Protein AF-A0A660CFL3-F1 (afdb_monomer)

Radius of gyration: 21.57 Å; Cα contacts (8 Å, |Δi|>4): 112; chains: 1; bounding box: 45×39×60 Å

Secondary structure (DSSP, 8-state):
-THHHHHHHHHTT-PPPPPHHHHHHHHHHHHHHHHHHHHHHHHHHHHHHHHHHHHHHTTPPTTSHHHHHHHHHHHHHHHHHHHHHHHHHHHHHTT-PPPHHHHHHHHHHHHHHHHHHHHHHHHTT-HHHHHHHHHHHHHHHHHHHHHHHHHHHHHHHHHHHTTPPP----

Mean predicted aligned error: 10.21 Å

Nearest PDB structures (foldseek):
  6ixf-assembly1_A  TM=2.853E-01  e=7.700E+00  Homo sapiens

pLDDT: mean 78.5, std 13.36, range [34.25, 91.19]

Sequence (170 aa):
MIRRQDGDRAAASGRPPATPTEVARIERVRVQVDRLCWAGITLGLAFTMTNVQHFAAAGSSTWSLPWLAAWLLDPTVSLVLIAILRAEQVTARYGVPMGPWVRRAKWFTLGATYVMNTWSSFAAGSWSGIVLHSVPPLLVFMAAEAVTDLRDRLTVVASIARGGPHGRYR

Structure (mmCIF, N/CA/C/O backbone):
data_AF-A0A660CFL3-F1
#
_entry.id   AF-A0A660CFL3-F1
#
loop_
_atom_site.group_PDB
_atom_site.id
_atom_site.type_symbol
_atom_site.label_atom_id
_atom_site.label_alt_id
_atom_site.label_comp_id
_atom_site.label_asym_id
_atom_site.label_entity_id
_atom_site.label_seq_id
_atom_site.pdbx_PDB_ins_code
_atom_site.Cartn_x
_atom_site.Cartn_y
_atom_site.Cartn_z
_atom_site.occupancy
_atom_site.B_iso_or_equiv
_atom_site.auth_seq_id
_atom_site.auth_comp_id
_atom_site.auth_asym_id
_atom_site.auth_atom_id
_atom_site.pdbx_PDB_model_num
ATOM 1 N N . MET A 1 1 ? -3.380 19.600 32.188 1.00 44.75 1 MET A N 1
ATOM 2 C CA . MET A 1 1 ? -4.665 20.256 32.535 1.00 44.75 1 MET A CA 1
ATOM 3 C C . MET A 1 1 ? -5.769 20.051 31.485 1.00 44.75 1 MET A C 1
ATOM 5 O O . MET A 1 1 ? -6.930 20.089 31.852 1.00 44.75 1 MET A O 1
ATOM 9 N N . ILE A 1 2 ? -5.434 19.731 30.226 1.00 44.34 2 ILE A N 1
ATOM 10 C CA . ILE A 1 2 ? -6.383 19.496 29.114 1.00 44.34 2 ILE A CA 1
ATOM 11 C C . ILE A 1 2 ? -7.200 18.183 29.262 1.00 44.34 2 ILE A C 1
ATOM 13 O O . ILE A 1 2 ? -8.352 18.113 28.863 1.00 44.34 2 ILE A O 1
ATOM 17 N N . ARG A 1 3 ? -6.660 17.165 29.952 1.00 46.00 3 ARG A N 1
ATOM 18 C CA . ARG A 1 3 ? -7.247 15.809 30.078 1.00 46.00 3 ARG A CA 1
ATOM 19 C C . ARG A 1 3 ? -8.505 15.694 30.958 1.00 46.00 3 ARG A C 1
ATOM 21 O O . ARG A 1 3 ? -9.207 14.695 30.867 1.00 46.00 3 ARG A O 1
ATOM 28 N N . ARG A 1 4 ? -8.785 16.677 31.825 1.00 43.31 4 ARG A N 1
ATOM 29 C CA . ARG A 1 4 ? -10.023 16.694 32.635 1.00 43.31 4 ARG A CA 1
ATOM 30 C C . ARG A 1 4 ? -11.233 17.190 31.834 1.00 43.31 4 ARG A C 1
ATOM 32 O O . ARG A 1 4 ? -12.338 16.744 32.096 1.00 43.31 4 ARG A O 1
ATOM 39 N N . GLN A 1 5 ? -11.024 18.036 30.821 1.00 47.44 5 GLN A N 1
ATOM 40 C CA . GLN A 1 5 ? -12.128 18.630 30.059 1.00 47.44 5 GLN A CA 1
ATOM 41 C C . GLN A 1 5 ? -12.835 17.638 29.126 1.00 47.44 5 GLN A C 1
ATOM 43 O O . GLN A 1 5 ? -14.040 17.763 28.929 1.00 47.44 5 GLN A O 1
ATOM 48 N N . ASP A 1 6 ? -12.138 16.639 28.582 1.00 46.00 6 ASP A N 1
ATOM 49 C CA . ASP A 1 6 ? -12.761 15.688 27.648 1.00 46.00 6 ASP A CA 1
ATOM 50 C C . ASP A 1 6 ? -13.631 14.637 28.359 1.00 46.00 6 ASP A C 1
ATOM 52 O O . ASP A 1 6 ? -14.671 14.238 27.835 1.00 46.00 6 ASP A O 1
ATOM 56 N N . GLY A 1 7 ? -13.253 14.241 29.582 1.00 45.97 7 GLY A N 1
ATOM 57 C CA . GLY A 1 7 ? -14.055 13.342 30.424 1.00 45.97 7 GLY A CA 1
ATOM 58 C C . GLY A 1 7 ? -15.351 13.994 30.910 1.00 45.97 7 GLY A C 1
ATOM 59 O O . GLY A 1 7 ? -16.414 13.377 30.851 1.00 45.97 7 GLY A O 1
ATOM 60 N N . ASP A 1 8 ? -15.277 15.272 31.287 1.00 43.47 8 ASP A N 1
ATOM 61 C CA . ASP A 1 8 ? -16.447 16.041 31.717 1.00 43.47 8 ASP A CA 1
ATOM 62 C C . ASP A 1 8 ? -17.375 16.391 30.536 1.00 43.47 8 ASP A C 1
ATOM 64 O O . ASP A 1 8 ? -18.591 16.432 30.700 1.00 43.47 8 ASP A O 1
ATOM 68 N N . ARG A 1 9 ? -16.848 16.553 29.311 1.00 48.97 9 ARG A N 1
ATOM 69 C CA . ARG A 1 9 ? -17.657 16.793 28.096 1.00 48.97 9 ARG A CA 1
ATOM 70 C C . ARG A 1 9 ? -18.465 15.578 27.640 1.00 48.97 9 ARG A C 1
ATOM 72 O O . ARG A 1 9 ? -19.578 15.748 27.148 1.00 48.97 9 ARG A O 1
ATOM 79 N N . ALA A 1 10 ? -17.938 14.365 27.806 1.00 48.56 10 ALA A N 1
ATOM 80 C CA . ALA A 1 10 ? -18.681 13.144 27.497 1.00 48.56 10 ALA A CA 1
ATOM 81 C C . ALA A 1 10 ? -19.840 12.932 28.487 1.00 48.56 10 ALA A C 1
ATOM 83 O O . ALA A 1 10 ? -20.964 12.654 28.064 1.00 48.56 10 ALA A O 1
ATOM 84 N N . ALA A 1 11 ? -19.590 13.157 29.783 1.00 48.22 11 ALA A N 1
ATOM 85 C CA . ALA A 1 11 ? -20.607 13.102 30.834 1.00 48.22 11 ALA A CA 1
ATOM 86 C C . ALA A 1 11 ? -21.661 14.224 30.712 1.00 48.22 11 ALA A C 1
ATOM 88 O O . ALA A 1 11 ? -22.834 13.994 30.995 1.00 48.22 11 ALA A O 1
ATOM 89 N N . ALA A 1 12 ? -21.279 15.409 30.223 1.00 48.19 12 ALA A N 1
ATOM 90 C CA . ALA A 1 12 ? -22.184 16.543 30.008 1.00 48.19 12 ALA A CA 1
ATOM 91 C C . ALA A 1 12 ? -23.103 16.410 28.775 1.00 48.19 12 ALA A C 1
ATOM 93 O O . ALA A 1 12 ? -23.986 17.242 28.582 1.00 48.19 12 ALA A O 1
ATOM 94 N N . SER A 1 13 ? -22.920 15.393 27.925 1.00 55.09 13 SER A N 1
ATOM 95 C CA . SER A 1 13 ? -23.630 15.303 26.638 1.00 55.09 13 SER A CA 1
ATOM 96 C C . SER A 1 13 ? -25.067 14.768 26.716 1.00 55.09 13 SER A C 1
ATOM 98 O O . SER A 1 13 ? -25.773 14.819 25.711 1.00 55.09 13 SER A O 1
ATOM 100 N N . GLY A 1 14 ? -25.518 14.251 27.869 1.00 56.28 14 GLY A N 1
ATOM 101 C CA . GLY A 1 14 ? -26.899 13.778 28.070 1.00 56.28 14 GLY A CA 1
ATOM 102 C C . GLY A 1 14 ? -27.364 12.687 27.093 1.00 56.28 14 GLY A C 1
ATOM 103 O O . GLY A 1 14 ? -28.558 12.398 27.016 1.00 56.28 14 GLY A O 1
ATOM 104 N N . ARG A 1 15 ? -26.451 12.094 26.311 1.00 61.84 15 ARG A N 1
ATOM 105 C CA . ARG A 1 15 ? -26.804 11.156 25.249 1.00 61.84 15 ARG A CA 1
ATOM 106 C C . ARG A 1 15 ? -27.061 9.777 25.862 1.00 61.84 15 ARG A C 1
ATOM 108 O O . ARG A 1 15 ? -26.153 9.234 26.494 1.00 61.84 15 ARG A O 1
ATOM 115 N N . PRO A 1 16 ? -28.261 9.197 25.684 1.00 64.38 16 PRO A N 1
ATOM 116 C CA . PRO A 1 16 ? -28.534 7.848 26.156 1.00 64.38 16 PRO A CA 1
ATOM 117 C C . PRO A 1 16 ? -27.576 6.838 25.499 1.00 64.38 16 PRO A C 1
ATOM 119 O O . PRO A 1 16 ? -27.113 7.074 24.376 1.00 64.38 16 PRO A O 1
ATOM 122 N N . PRO A 1 17 ? -27.256 5.724 26.186 1.00 69.19 17 PRO A N 1
ATOM 123 C CA . PRO A 1 17 ? -26.427 4.668 25.619 1.00 69.19 17 PRO A CA 1
ATOM 124 C C . PRO A 1 17 ? -27.028 4.164 24.302 1.00 69.19 17 PRO A C 1
ATOM 126 O O . PRO A 1 17 ? -28.248 4.066 24.164 1.00 69.19 17 PRO A O 1
ATOM 129 N N . ALA A 1 18 ? -26.158 3.862 23.335 1.00 76.25 18 ALA A N 1
ATOM 130 C CA . ALA A 1 18 ? -26.576 3.392 22.020 1.00 76.25 18 ALA A CA 1
ATOM 131 C C . ALA A 1 18 ? -27.417 2.114 22.142 1.00 76.25 18 ALA A C 1
ATOM 133 O O . ALA A 1 18 ? -27.095 1.199 22.902 1.00 76.25 18 ALA A O 1
ATOM 134 N N . THR A 1 19 ? -28.484 2.038 21.357 1.00 83.88 19 THR A N 1
ATOM 135 C CA . THR A 1 19 ? -29.333 0.849 21.281 1.00 83.88 19 THR A CA 1
ATOM 136 C C . THR A 1 19 ? -28.552 -0.338 20.696 1.00 83.88 19 THR A C 1
ATOM 138 O O . THR A 1 19 ? -27.652 -0.144 19.870 1.00 83.88 19 THR A O 1
ATOM 141 N N . PRO A 1 20 ? -28.906 -1.596 21.027 1.00 81.19 20 PRO A N 1
ATOM 142 C CA . PRO A 1 20 ? -28.249 -2.780 20.459 1.00 81.19 20 PRO A CA 1
ATOM 143 C C . PRO A 1 20 ? -28.207 -2.788 18.921 1.00 81.19 20 PRO A C 1
ATOM 145 O O . PRO A 1 20 ? -27.240 -3.247 18.311 1.00 81.19 20 PRO A O 1
ATOM 148 N N . THR A 1 21 ? -29.231 -2.223 18.277 1.00 85.44 21 THR A N 1
ATOM 149 C CA . THR A 1 21 ? -29.312 -2.061 16.820 1.00 85.44 21 THR A CA 1
ATOM 150 C C . THR A 1 21 ? -28.304 -1.057 16.265 1.00 85.44 21 THR A C 1
ATOM 152 O O . THR A 1 21 ? -27.754 -1.279 15.183 1.00 85.44 21 THR A O 1
ATOM 155 N N . GLU A 1 22 ? -28.027 0.029 16.989 1.00 82.38 22 GLU A N 1
ATOM 156 C CA . GLU A 1 22 ? -27.004 1.010 16.614 1.00 82.38 22 GLU A CA 1
ATOM 157 C C . GLU A 1 22 ? -25.603 0.421 16.776 1.00 82.38 22 GLU A C 1
ATOM 159 O O . GLU A 1 22 ? -24.789 0.541 15.860 1.00 82.38 22 GLU A O 1
ATOM 164 N N . VAL A 1 23 ? -25.349 -0.313 17.866 1.00 80.62 23 VAL A N 1
ATOM 165 C CA . VAL A 1 23 ? -24.084 -1.040 18.073 1.00 80.62 23 VAL A CA 1
ATOM 166 C C . VAL A 1 23 ? -23.839 -2.039 16.935 1.00 80.62 23 VAL A C 1
ATOM 168 O O . VAL A 1 23 ? -22.766 -2.047 16.332 1.00 80.62 23 VAL A O 1
ATOM 171 N N . ALA A 1 24 ? -24.852 -2.831 16.567 1.00 83.12 24 ALA A N 1
ATOM 172 C CA . ALA A 1 24 ? -24.755 -3.793 15.468 1.00 83.12 24 ALA A CA 1
ATOM 173 C C . ALA A 1 24 ? -24.576 -3.132 14.086 1.00 83.12 24 ALA A C 1
ATOM 175 O O . ALA A 1 24 ? -23.977 -3.723 13.183 1.00 83.12 24 ALA A O 1
ATOM 176 N N . ARG A 1 25 ? -25.105 -1.917 13.882 1.00 83.50 25 ARG A N 1
ATOM 177 C CA . ARG A 1 25 ? -24.877 -1.136 12.656 1.00 83.50 25 ARG A CA 1
ATOM 178 C C . ARG A 1 25 ? -23.443 -0.618 12.603 1.00 83.50 25 ARG A C 1
ATOM 180 O O . ARG A 1 25 ? -22.803 -0.762 11.566 1.00 83.50 25 ARG A O 1
ATOM 187 N N . ILE A 1 26 ? -22.942 -0.066 13.708 1.00 83.50 26 ILE A N 1
ATOM 188 C CA . ILE A 1 26 ? -21.561 0.412 13.818 1.00 83.50 26 ILE A CA 1
ATOM 189 C C . ILE A 1 26 ? -20.597 -0.733 13.512 1.00 83.50 26 ILE A C 1
ATOM 191 O O . ILE A 1 26 ? -19.747 -0.578 12.643 1.00 83.50 26 ILE A O 1
ATOM 195 N N . GLU A 1 27 ? -20.771 -1.906 14.125 1.00 82.56 27 GLU A N 1
ATOM 196 C CA . GLU A 1 27 ? -19.890 -3.055 13.877 1.00 82.56 27 GLU A CA 1
ATOM 197 C C . GLU A 1 27 ? -19.924 -3.520 12.410 1.00 82.56 27 GLU A C 1
ATOM 199 O O . GLU A 1 27 ? -18.881 -3.810 11.824 1.00 82.56 27 GLU A O 1
ATOM 204 N N . ARG A 1 28 ? -21.096 -3.506 11.759 1.00 86.69 28 ARG A N 1
ATOM 205 C CA . ARG A 1 28 ? -21.194 -3.803 10.319 1.00 86.69 28 ARG A CA 1
ATOM 206 C C . ARG A 1 28 ? -20.434 -2.797 9.459 1.00 86.69 28 ARG A C 1
ATOM 208 O O . ARG A 1 28 ? -19.705 -3.212 8.561 1.00 86.69 28 ARG A O 1
ATOM 215 N N . VAL A 1 29 ? -20.574 -1.502 9.741 1.00 84.06 29 VAL A N 1
ATOM 216 C CA . VAL A 1 29 ? -19.829 -0.450 9.031 1.00 84.06 29 VAL A CA 1
ATOM 217 C C . VAL A 1 29 ? -18.327 -0.624 9.252 1.00 84.06 29 VAL A C 1
ATOM 219 O O . VAL A 1 29 ? -17.569 -0.548 8.292 1.00 84.06 29 VAL A O 1
ATOM 222 N N . ARG A 1 30 ? -17.884 -0.953 10.474 1.00 80.75 30 ARG A N 1
ATOM 223 C CA . ARG A 1 30 ? -16.470 -1.242 10.771 1.00 80.75 30 ARG A CA 1
ATOM 224 C C . ARG A 1 30 ? -15.915 -2.349 9.882 1.00 80.75 30 ARG A C 1
ATOM 226 O O . ARG A 1 30 ? -14.883 -2.156 9.246 1.00 80.75 30 ARG A O 1
ATOM 233 N N . VAL A 1 31 ? -16.611 -3.485 9.819 1.00 84.81 31 VAL A N 1
ATOM 234 C CA . VAL A 1 31 ? -16.199 -4.632 8.998 1.00 84.81 31 VAL A CA 1
ATOM 235 C C . VAL A 1 31 ? -16.214 -4.279 7.510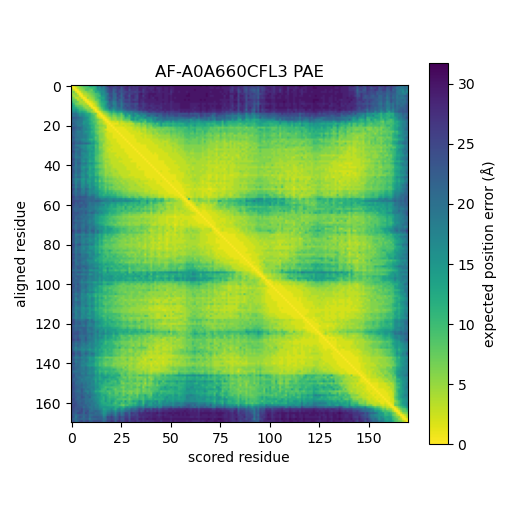 1.00 84.81 31 VAL A C 1
ATOM 237 O O . VAL A 1 31 ? -15.300 -4.661 6.786 1.00 84.81 31 VAL A O 1
ATOM 240 N N . GLN A 1 32 ? -17.218 -3.539 7.033 1.00 86.56 32 GLN A N 1
ATOM 241 C CA . GLN A 1 32 ? -17.279 -3.105 5.633 1.00 86.56 32 GLN A CA 1
ATOM 242 C C . GLN A 1 32 ? -16.123 -2.177 5.265 1.00 86.56 32 GLN A C 1
ATOM 244 O O . GLN A 1 32 ? -15.483 -2.393 4.239 1.00 86.56 32 GLN A O 1
ATOM 249 N N . VAL A 1 33 ? -15.830 -1.175 6.097 1.00 82.94 33 VAL A N 1
ATOM 250 C CA . VAL A 1 33 ? -14.736 -0.236 5.830 1.00 82.94 33 VAL A CA 1
ATOM 251 C C . VAL A 1 33 ? -13.384 -0.946 5.893 1.00 82.94 33 VAL A C 1
ATOM 253 O O . VAL A 1 33 ? -12.561 -0.726 5.008 1.00 82.94 33 VAL A O 1
ATOM 256 N N . ASP A 1 34 ? -13.165 -1.851 6.856 1.00 82.62 34 ASP A N 1
ATOM 257 C CA . ASP A 1 34 ? -11.939 -2.662 6.902 1.00 82.62 34 ASP A CA 1
ATOM 258 C C . ASP A 1 34 ? -11.787 -3.489 5.615 1.00 82.62 34 ASP A C 1
ATOM 260 O O . ASP A 1 34 ? -10.737 -3.449 4.978 1.00 82.62 34 ASP A O 1
ATOM 264 N N . ARG A 1 35 ? -12.859 -4.151 5.156 1.00 86.06 35 ARG A N 1
ATOM 265 C CA . ARG A 1 35 ? -12.852 -4.932 3.906 1.00 86.06 35 ARG A CA 1
ATOM 266 C C . ARG A 1 35 ? -12.572 -4.083 2.670 1.00 86.06 35 ARG A C 1
ATOM 268 O O . ARG A 1 35 ? -11.796 -4.515 1.824 1.00 86.06 35 ARG A O 1
ATOM 275 N N . LEU A 1 36 ? -13.190 -2.908 2.548 1.00 86.50 36 LEU A N 1
ATOM 276 C CA . LEU A 1 36 ? -12.950 -1.995 1.425 1.00 86.50 36 LEU A CA 1
ATOM 277 C C . LEU A 1 36 ? -11.508 -1.493 1.419 1.00 86.50 36 LEU A C 1
ATOM 279 O O . LEU A 1 36 ? -10.887 -1.428 0.361 1.00 86.50 36 LEU A O 1
ATOM 283 N N . CYS A 1 37 ? -10.962 -1.189 2.595 1.00 84.56 37 CYS A N 1
ATOM 284 C CA . CYS A 1 37 ? -9.590 -0.728 2.696 1.00 84.56 37 CYS A CA 1
ATOM 285 C C . CYS A 1 37 ? -8.595 -1.836 2.330 1.00 84.56 37 CYS A C 1
ATOM 287 O O . CYS A 1 37 ? -7.684 -1.609 1.538 1.00 84.56 37 CYS A O 1
ATOM 289 N N . TRP A 1 38 ? -8.824 -3.063 2.809 1.00 85.62 38 TRP A N 1
ATOM 290 C CA . TRP A 1 38 ? -8.033 -4.223 2.393 1.00 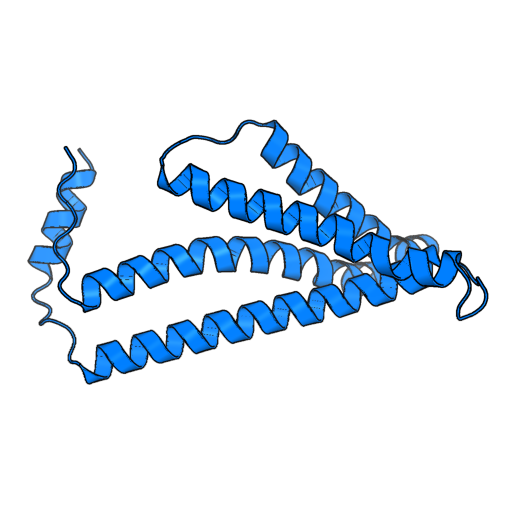85.62 38 TRP A CA 1
ATOM 291 C C . TRP A 1 38 ? -8.153 -4.516 0.904 1.00 85.62 38 TRP A C 1
ATOM 293 O O . TRP A 1 38 ? -7.140 -4.774 0.267 1.00 85.62 38 TRP A O 1
ATOM 303 N N . ALA A 1 39 ? -9.353 -4.419 0.331 1.00 88.12 39 ALA A N 1
ATOM 304 C CA . ALA A 1 39 ? -9.538 -4.582 -1.105 1.00 88.12 39 ALA A CA 1
ATOM 305 C C . ALA A 1 39 ? -8.737 -3.534 -1.895 1.00 88.12 39 ALA A C 1
ATOM 307 O O . ALA A 1 39 ? -8.039 -3.893 -2.838 1.00 88.12 39 ALA A O 1
ATOM 308 N N . GLY A 1 40 ? -8.776 -2.262 -1.481 1.00 86.38 40 GLY A N 1
ATOM 309 C CA . GLY A 1 40 ? -7.990 -1.191 -2.097 1.00 86.38 40 GLY A CA 1
ATOM 310 C C . GLY A 1 40 ? -6.482 -1.431 -2.007 1.00 86.38 40 GLY A C 1
ATOM 311 O O . GLY A 1 40 ? -5.785 -1.303 -3.011 1.00 86.38 40 GLY A O 1
ATOM 312 N N . ILE A 1 41 ? -5.988 -1.853 -0.838 1.00 87.19 41 ILE A N 1
ATOM 313 C CA . ILE A 1 41 ? -4.581 -2.226 -0.637 1.00 87.19 41 ILE A CA 1
ATOM 314 C C . ILE A 1 41 ? -4.199 -3.387 -1.561 1.00 87.19 41 ILE A C 1
ATOM 316 O O . ILE A 1 41 ? -3.215 -3.286 -2.284 1.00 87.19 41 ILE A O 1
ATOM 320 N N . THR A 1 42 ? -4.979 -4.470 -1.588 1.00 88.62 42 THR A N 1
ATOM 321 C CA . THR A 1 42 ? -4.688 -5.645 -2.422 1.00 88.62 42 THR A CA 1
ATOM 322 C C . THR A 1 42 ? -4.717 -5.317 -3.913 1.00 88.62 42 THR A C 1
ATOM 324 O O . THR A 1 42 ? -3.832 -5.756 -4.640 1.00 88.62 42 THR A O 1
ATOM 327 N N . LEU A 1 43 ? -5.695 -4.533 -4.375 1.00 89.38 43 LEU A N 1
ATOM 328 C CA . LEU A 1 43 ? -5.787 -4.122 -5.778 1.00 89.38 43 LEU A CA 1
ATOM 329 C C . LEU A 1 43 ? -4.629 -3.203 -6.174 1.00 89.38 43 LEU A C 1
ATOM 331 O O . LEU A 1 43 ? -4.021 -3.408 -7.222 1.00 89.38 43 LEU A O 1
ATOM 335 N N . GLY A 1 44 ? -4.293 -2.229 -5.324 1.00 87.06 44 GLY A N 1
ATOM 336 C CA . GLY A 1 44 ? -3.147 -1.351 -5.539 1.00 87.06 44 GLY A CA 1
ATOM 337 C C . GLY A 1 44 ? -1.837 -2.135 -5.599 1.00 87.06 44 GLY A C 1
ATOM 338 O O . GLY A 1 44 ? -1.070 -1.945 -6.534 1.00 87.06 44 GLY A O 1
ATOM 339 N N . LEU A 1 45 ? -1.634 -3.079 -4.675 1.00 87.69 45 LEU A N 1
ATOM 340 C CA . LEU A 1 45 ? -0.468 -3.965 -4.658 1.00 87.69 45 LEU A CA 1
ATOM 341 C C . LEU A 1 45 ? -0.396 -4.875 -5.886 1.00 87.69 45 LEU A C 1
ATOM 343 O O . LEU A 1 45 ? 0.675 -5.077 -6.440 1.00 87.69 45 LEU A O 1
ATOM 347 N N . ALA A 1 46 ? -1.522 -5.428 -6.340 1.00 89.44 46 ALA A N 1
ATOM 348 C CA . ALA A 1 46 ? -1.543 -6.248 -7.548 1.00 89.44 46 ALA A CA 1
ATOM 349 C C . ALA A 1 46 ? -1.149 -5.430 -8.789 1.00 89.44 46 ALA A C 1
ATOM 351 O O . ALA A 1 46 ? -0.413 -5.916 -9.652 1.00 89.44 46 ALA A O 1
ATOM 352 N N . PHE A 1 47 ? -1.600 -4.175 -8.857 1.00 87.19 47 PHE A N 1
ATOM 353 C CA . PHE A 1 47 ? -1.220 -3.255 -9.921 1.00 87.19 47 PHE A CA 1
ATOM 354 C C . PHE A 1 47 ? 0.277 -2.920 -9.871 1.00 87.19 47 PHE A C 1
ATOM 356 O O . PHE A 1 47 ? 0.964 -3.077 -10.882 1.00 87.19 47 PHE A O 1
ATOM 363 N N . THR A 1 48 ? 0.796 -2.504 -8.707 1.00 89.25 48 THR A N 1
ATOM 364 C CA . THR A 1 48 ? 2.222 -2.169 -8.552 1.00 89.25 48 THR A CA 1
ATOM 365 C C . THR A 1 48 ? 3.099 -3.375 -8.8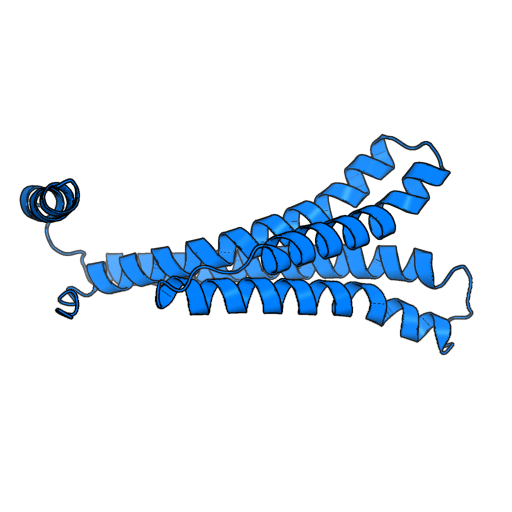51 1.00 89.25 48 THR A C 1
ATOM 367 O O . THR A 1 48 ? 4.044 -3.261 -9.626 1.00 89.25 48 THR A O 1
ATOM 370 N N . MET A 1 49 ? 2.722 -4.550 -8.347 1.00 89.44 49 MET A N 1
ATOM 371 C CA . MET A 1 49 ? 3.417 -5.807 -8.593 1.00 89.44 49 MET A CA 1
ATOM 372 C C . MET A 1 49 ? 3.480 -6.142 -10.082 1.00 89.44 49 MET A C 1
ATOM 374 O O . MET A 1 49 ? 4.542 -6.513 -10.568 1.00 89.44 49 MET A O 1
ATOM 378 N N . THR A 1 50 ? 2.384 -5.972 -10.826 1.00 86.81 50 THR A N 1
ATOM 379 C CA . THR A 1 50 ? 2.360 -6.252 -12.273 1.00 86.81 50 THR A CA 1
ATOM 380 C C . THR A 1 50 ? 3.272 -5.297 -13.045 1.00 86.81 50 THR A C 1
ATOM 382 O O . THR A 1 50 ? 4.008 -5.721 -13.935 1.00 86.81 50 THR A O 1
ATOM 385 N N . ASN A 1 51 ? 3.269 -4.011 -12.690 1.00 86.69 51 ASN A N 1
ATOM 386 C CA . ASN A 1 51 ? 4.105 -3.014 -13.354 1.00 86.69 51 ASN A CA 1
ATOM 387 C C . ASN A 1 51 ? 5.599 -3.224 -13.051 1.00 86.69 51 ASN A C 1
ATOM 389 O O . ASN A 1 51 ? 6.429 -3.234 -13.962 1.00 86.69 51 ASN A O 1
ATOM 393 N N . VAL A 1 52 ? 5.942 -3.477 -11.783 1.00 86.62 52 VAL A N 1
ATOM 394 C CA . VAL A 1 52 ? 7.311 -3.819 -11.377 1.00 86.62 52 VAL A CA 1
ATOM 395 C C . VAL A 1 52 ? 7.758 -5.120 -12.027 1.00 86.62 52 VAL A C 1
ATOM 397 O O . VAL A 1 52 ? 8.896 -5.199 -12.479 1.00 86.62 52 VAL A O 1
ATOM 400 N N . GLN A 1 53 ? 6.878 -6.1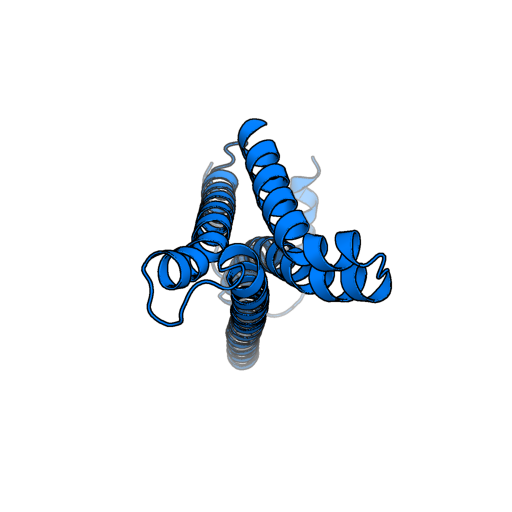17 -12.135 1.00 88.94 53 GLN A N 1
ATOM 401 C CA . GLN A 1 53 ? 7.204 -7.366 -12.807 1.00 88.94 53 GLN A CA 1
ATOM 402 C C . GLN A 1 53 ? 7.544 -7.131 -14.275 1.00 88.94 53 GLN A C 1
ATOM 404 O O . GLN A 1 53 ? 8.581 -7.604 -14.729 1.00 88.94 53 GLN A O 1
ATOM 409 N N . HIS A 1 54 ? 6.725 -6.363 -14.995 1.00 85.25 54 HIS A N 1
ATOM 410 C CA . HIS A 1 54 ? 6.979 -6.046 -16.397 1.00 85.25 54 HIS A CA 1
ATOM 411 C C . HIS A 1 54 ? 8.309 -5.295 -16.574 1.00 85.25 54 HIS A C 1
ATOM 413 O O . HIS A 1 54 ? 9.086 -5.596 -17.481 1.00 85.25 54 HIS A O 1
ATOM 419 N N . PHE A 1 55 ? 8.603 -4.351 -15.676 1.00 84.19 55 PHE A N 1
ATOM 420 C CA . PHE A 1 55 ? 9.868 -3.620 -15.661 1.00 84.19 55 PHE A CA 1
ATOM 421 C C . PHE A 1 55 ? 11.073 -4.529 -15.366 1.00 84.19 55 PHE A C 1
ATOM 423 O O . PHE A 1 55 ? 12.036 -4.541 -16.129 1.00 84.19 55 PHE A O 1
ATOM 430 N N . ALA A 1 56 ? 11.019 -5.307 -14.285 1.00 83.81 56 ALA A N 1
ATOM 431 C CA . ALA A 1 56 ? 12.127 -6.135 -13.815 1.00 83.81 56 ALA A CA 1
ATOM 432 C C . ALA A 1 56 ? 12.359 -7.376 -14.688 1.00 83.81 56 ALA A C 1
ATOM 434 O O . ALA A 1 56 ? 13.490 -7.848 -14.796 1.00 83.81 56 ALA A O 1
ATOM 435 N N . ALA A 1 57 ? 11.314 -7.895 -15.336 1.00 85.25 57 ALA A N 1
ATOM 436 C CA . ALA A 1 57 ? 11.444 -8.995 -16.276 1.00 85.25 57 ALA A CA 1
ATOM 437 C C . ALA A 1 57 ? 12.211 -8.573 -17.537 1.00 85.25 57 ALA A C 1
ATOM 439 O O . ALA A 1 57 ? 12.880 -9.427 -18.109 1.00 85.25 57 ALA A O 1
ATOM 440 N N . ALA A 1 58 ? 12.139 -7.305 -17.966 1.00 82.69 58 ALA A N 1
ATOM 441 C CA . ALA A 1 58 ? 12.962 -6.720 -19.036 1.00 82.69 58 ALA A CA 1
ATOM 442 C C . ALA A 1 58 ? 13.119 -7.595 -20.307 1.00 82.69 58 ALA A C 1
ATOM 444 O O . ALA A 1 58 ? 14.191 -7.654 -20.905 1.00 82.69 58 ALA A O 1
ATOM 445 N N . GLY A 1 59 ? 12.057 -8.299 -20.719 1.00 79.56 59 GLY A N 1
ATOM 446 C CA . GLY A 1 59 ? 12.073 -9.188 -21.892 1.00 79.56 59 GLY A CA 1
ATOM 447 C C . GLY A 1 59 ? 12.559 -10.623 -21.639 1.00 79.56 59 GLY A C 1
ATOM 448 O O . GLY A 1 59 ? 12.749 -11.379 -22.588 1.00 79.56 59 GLY A O 1
ATOM 449 N N . SER A 1 60 ? 12.744 -11.026 -20.381 1.00 85.50 60 SER A N 1
ATOM 450 C CA . SER A 1 60 ? 13.001 -12.422 -20.007 1.00 85.50 60 SER A CA 1
ATOM 451 C C . SER A 1 60 ? 11.880 -13.353 -20.476 1.00 85.50 60 SER A C 1
ATOM 453 O O . SER A 1 60 ? 10.705 -12.978 -20.531 1.00 85.50 60 SER A O 1
ATOM 455 N N . SER A 1 61 ? 12.247 -14.590 -20.822 1.00 86.06 61 SER A N 1
ATOM 456 C CA . SER A 1 61 ? 11.280 -15.589 -21.268 1.00 86.06 61 SER A CA 1
ATOM 457 C C . SER A 1 61 ? 10.272 -15.900 -20.163 1.00 86.06 61 SER A C 1
ATOM 459 O O . SER A 1 61 ? 10.614 -15.976 -18.977 1.00 86.06 61 SER A O 1
ATOM 461 N N . THR A 1 62 ? 9.014 -16.089 -20.560 1.00 88.50 62 THR A N 1
ATOM 462 C CA . THR A 1 62 ? 7.955 -16.516 -19.645 1.00 88.50 62 THR A CA 1
ATOM 463 C C . THR A 1 62 ? 8.368 -17.822 -18.963 1.00 88.50 62 THR A C 1
ATOM 465 O O . THR A 1 62 ? 8.972 -18.690 -19.591 1.00 88.50 62 THR A O 1
ATOM 468 N N . TRP A 1 63 ? 8.091 -17.934 -17.660 1.00 88.94 63 TRP A N 1
ATOM 469 C CA . TRP A 1 63 ? 8.486 -19.069 -16.803 1.00 88.94 63 TRP A CA 1
ATOM 470 C C . TRP A 1 63 ? 9.985 -19.238 -16.519 1.00 88.94 63 TRP A C 1
ATOM 472 O O . TRP A 1 63 ? 10.376 -20.201 -15.860 1.00 88.94 63 TRP A O 1
ATOM 482 N N . SER A 1 64 ? 10.834 -18.300 -16.939 1.00 90.00 64 SER A N 1
ATOM 483 C CA . SER A 1 64 ? 12.235 -18.288 -16.511 1.00 90.00 64 SER A CA 1
ATOM 484 C C . SER A 1 64 ? 12.390 -17.867 -15.044 1.00 90.00 64 SER A C 1
ATOM 486 O O . SER A 1 64 ? 11.533 -17.185 -14.475 1.00 90.00 64 SER A O 1
ATOM 488 N N . LEU A 1 65 ? 13.516 -18.237 -14.425 1.00 88.25 65 LEU A N 1
ATOM 489 C CA . LEU A 1 65 ? 13.839 -17.819 -13.055 1.00 88.25 65 LEU A CA 1
ATOM 490 C C . LEU A 1 65 ? 13.814 -16.285 -12.876 1.00 88.25 65 LEU A C 1
ATOM 492 O O . LEU A 1 65 ? 13.208 -15.842 -11.902 1.00 88.25 65 LEU A O 1
ATOM 496 N N . PRO A 1 66 ? 14.372 -15.457 -13.787 1.00 86.12 66 PRO A N 1
ATOM 497 C CA . PRO A 1 66 ? 14.247 -13.999 -13.697 1.00 86.12 66 PRO A CA 1
ATOM 498 C C . PRO A 1 66 ? 12.800 -13.500 -13.794 1.00 86.12 66 PRO A C 1
ATOM 500 O O . PRO A 1 66 ? 12.414 -12.609 -13.040 1.00 86.12 66 PRO A O 1
ATOM 503 N N . TRP A 1 67 ? 11.977 -14.104 -14.661 1.00 88.12 67 TRP A N 1
ATOM 504 C CA . TRP A 1 67 ? 10.563 -13.741 -14.808 1.00 88.12 67 TRP A CA 1
ATOM 505 C C . TRP A 1 67 ? 9.764 -14.020 -13.528 1.00 88.12 67 TRP A C 1
ATOM 507 O O . TRP A 1 67 ? 8.933 -13.203 -13.130 1.00 88.12 67 TRP A O 1
ATOM 517 N N . LEU A 1 68 ? 10.047 -15.147 -12.861 1.00 86.50 68 LEU A N 1
ATOM 518 C CA . LEU A 1 68 ? 9.461 -15.500 -11.564 1.00 86.50 68 LEU A CA 1
ATOM 519 C C . LEU A 1 68 ? 9.990 -14.611 -10.430 1.00 86.50 68 LEU A C 1
ATOM 521 O O . LEU A 1 68 ? 9.208 -14.147 -9.605 1.00 86.50 68 LEU A O 1
ATOM 525 N N . ALA A 1 69 ? 11.294 -14.332 -10.394 1.00 83.94 69 ALA A N 1
ATOM 526 C CA . ALA A 1 69 ? 11.898 -13.471 -9.377 1.00 83.94 69 ALA A CA 1
ATOM 527 C C . ALA A 1 69 ? 11.359 -12.031 -9.440 1.00 83.94 69 ALA A C 1
ATOM 529 O O . ALA A 1 69 ? 11.152 -11.406 -8.399 1.00 83.94 69 ALA A O 1
ATOM 530 N N . ALA A 1 70 ? 11.062 -11.528 -10.642 1.00 86.94 70 ALA A N 1
ATOM 531 C CA . ALA A 1 70 ? 10.462 -10.213 -10.852 1.00 86.94 70 ALA A CA 1
ATOM 532 C C . ALA A 1 70 ? 9.100 -10.052 -10.146 1.00 86.94 70 ALA A C 1
ATOM 534 O O . ALA A 1 70 ? 8.794 -8.962 -9.665 1.00 86.94 70 ALA A O 1
ATOM 535 N N . TRP A 1 71 ? 8.318 -11.131 -9.997 1.00 85.31 71 TRP A N 1
ATOM 536 C CA . TRP A 1 71 ? 7.057 -11.106 -9.240 1.00 85.31 71 TRP A CA 1
ATOM 537 C C . TRP A 1 71 ? 7.254 -10.875 -7.737 1.00 85.31 71 TRP A C 1
ATOM 539 O O . TRP A 1 71 ? 6.342 -10.385 -7.081 1.00 85.31 71 TRP A O 1
ATOM 549 N N . LEU A 1 72 ? 8.416 -11.216 -7.171 1.00 84.75 72 LEU A N 1
ATOM 550 C CA . LEU A 1 72 ? 8.663 -11.142 -5.723 1.00 84.75 72 LEU A CA 1
ATOM 551 C C . LEU A 1 72 ? 9.201 -9.789 -5.256 1.00 84.75 72 LEU A C 1
ATOM 553 O O . LEU A 1 72 ? 9.173 -9.496 -4.057 1.00 84.75 72 LEU A O 1
ATOM 557 N N . LEU A 1 73 ? 9.682 -8.960 -6.180 1.00 83.12 73 LEU A N 1
ATOM 558 C CA . LEU A 1 73 ? 10.395 -7.731 -5.855 1.00 83.12 73 LEU A CA 1
ATOM 559 C C . LEU A 1 73 ? 9.482 -6.713 -5.151 1.00 83.12 73 LEU A C 1
ATOM 561 O O . LEU A 1 73 ? 9.792 -6.261 -4.048 1.00 83.12 73 LEU A O 1
ATOM 565 N N . ASP A 1 74 ? 8.321 -6.422 -5.736 1.00 84.69 74 ASP A N 1
ATOM 566 C CA . ASP A 1 74 ? 7.351 -5.468 -5.181 1.00 84.69 74 ASP A CA 1
ATOM 567 C C . ASP A 1 74 ? 6.640 -5.980 -3.906 1.00 84.69 74 ASP A C 1
ATOM 569 O O . ASP A 1 74 ? 6.577 -5.238 -2.915 1.00 84.69 74 ASP A O 1
ATOM 573 N N . PRO A 1 75 ? 6.194 -7.256 -3.828 1.00 82.56 75 PRO A N 1
ATOM 574 C CA . PRO A 1 75 ? 5.643 -7.815 -2.595 1.00 82.56 75 PRO A CA 1
ATOM 575 C C . PRO A 1 75 ? 6.612 -7.765 -1.418 1.00 82.56 75 PRO A C 1
ATOM 577 O O . PRO A 1 75 ? 6.190 -7.485 -0.300 1.00 82.56 75 PRO A O 1
ATOM 580 N N . THR A 1 76 ? 7.909 -7.995 -1.643 1.00 84.38 76 THR A N 1
ATOM 581 C CA . THR A 1 76 ? 8.905 -7.967 -0.562 1.00 84.38 76 THR A CA 1
ATOM 582 C C . THR A 1 76 ? 9.001 -6.577 0.063 1.00 84.38 76 THR A C 1
ATOM 584 O O . THR A 1 76 ? 8.931 -6.443 1.286 1.00 84.38 76 THR A O 1
ATOM 587 N N . VAL A 1 77 ? 9.094 -5.530 -0.763 1.00 85.25 77 VAL A N 1
ATOM 588 C CA . VAL A 1 77 ? 9.148 -4.136 -0.289 1.00 85.25 77 VAL A CA 1
ATOM 589 C C . VAL A 1 77 ? 7.864 -3.773 0.461 1.00 85.25 77 VAL A C 1
ATOM 591 O O . VAL A 1 77 ? 7.913 -3.204 1.555 1.00 85.25 77 VAL A O 1
ATOM 594 N N . SER A 1 78 ? 6.718 -4.174 -0.085 1.00 83.50 78 SER A N 1
ATOM 595 C CA . SER A 1 78 ? 5.398 -3.907 0.486 1.00 83.50 78 SER A CA 1
ATOM 596 C C . SER A 1 78 ? 5.172 -4.617 1.824 1.00 83.50 78 SER A C 1
ATOM 598 O O . SER A 1 78 ? 4.659 -4.016 2.767 1.00 83.50 78 SER A O 1
ATOM 600 N N . LEU A 1 79 ? 5.596 -5.877 1.950 1.00 83.62 79 LEU A N 1
ATOM 601 C CA . LEU A 1 79 ? 5.516 -6.644 3.197 1.00 83.62 79 LEU A CA 1
ATOM 602 C C . LEU A 1 79 ? 6.389 -6.037 4.293 1.00 83.62 79 LEU A C 1
ATOM 604 O O . LEU A 1 79 ? 5.941 -5.933 5.435 1.00 83.62 79 LEU A O 1
ATOM 608 N N . VAL A 1 80 ? 7.603 -5.596 3.954 1.00 85.44 80 VAL A N 1
ATOM 609 C CA . VAL A 1 80 ? 8.490 -4.897 4.895 1.00 85.44 80 VAL A CA 1
ATOM 610 C C . VAL A 1 80 ? 7.842 -3.601 5.378 1.00 85.44 80 VAL A C 1
ATOM 612 O O . VAL A 1 80 ? 7.818 -3.341 6.582 1.00 85.44 80 VAL A O 1
ATOM 615 N N . LEU A 1 81 ? 7.256 -2.815 4.472 1.00 84.31 81 LEU A N 1
ATOM 616 C CA . LEU A 1 81 ? 6.537 -1.595 4.829 1.00 84.31 81 LEU A CA 1
ATOM 617 C C . LEU A 1 81 ? 5.338 -1.887 5.748 1.00 84.31 81 LEU A C 1
ATOM 619 O O . LEU A 1 81 ? 5.211 -1.263 6.800 1.00 84.31 81 LEU A O 1
ATOM 623 N N . ILE A 1 82 ? 4.491 -2.861 5.403 1.00 82.88 82 ILE A N 1
ATOM 624 C CA . ILE A 1 82 ? 3.342 -3.271 6.229 1.00 82.88 82 ILE A CA 1
ATOM 625 C C . ILE A 1 82 ? 3.803 -3.760 7.610 1.00 82.88 82 ILE A C 1
ATOM 627 O O . ILE A 1 82 ? 3.173 -3.440 8.619 1.00 82.88 82 ILE A O 1
ATOM 631 N N . 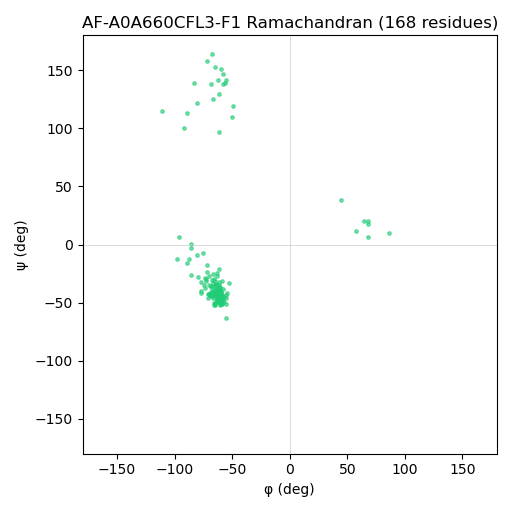ALA A 1 83 ? 4.908 -4.505 7.684 1.00 83.75 83 ALA A N 1
ATOM 632 C CA . ALA A 1 83 ? 5.479 -4.967 8.946 1.00 83.75 83 ALA A CA 1
ATOM 633 C C . ALA A 1 83 ? 5.962 -3.799 9.817 1.00 83.75 83 ALA A C 1
ATOM 635 O O . ALA A 1 83 ? 5.668 -3.773 11.013 1.00 83.75 83 ALA A O 1
ATOM 636 N N . ILE A 1 84 ? 6.638 -2.812 9.219 1.00 84.81 84 ILE A N 1
ATOM 637 C CA . ILE A 1 84 ? 7.060 -1.582 9.901 1.00 84.81 84 ILE A CA 1
ATOM 638 C C . ILE A 1 84 ? 5.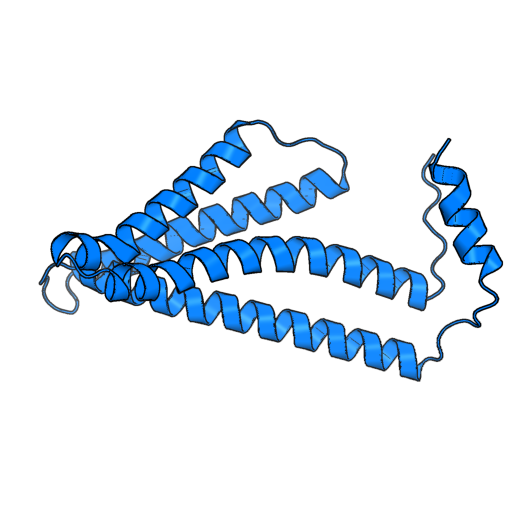843 -0.823 10.436 1.00 84.81 84 ILE A C 1
ATOM 640 O O . ILE A 1 84 ? 5.805 -0.498 11.621 1.00 84.81 84 ILE A O 1
ATOM 644 N N . LEU A 1 85 ? 4.829 -0.597 9.595 1.00 82.56 85 LEU A N 1
ATOM 645 C CA . LEU A 1 85 ? 3.593 0.086 9.985 1.00 82.56 85 LEU A CA 1
ATOM 646 C C . LEU A 1 85 ? 2.906 -0.627 11.149 1.00 82.56 85 LEU A C 1
ATOM 648 O O . LEU A 1 85 ? 2.532 -0.004 12.140 1.00 82.56 85 LEU A O 1
ATOM 652 N N . ARG A 1 86 ? 2.807 -1.955 11.076 1.00 79.88 86 ARG A N 1
ATOM 653 C CA . ARG A 1 86 ? 2.220 -2.762 12.144 1.00 79.88 86 ARG A CA 1
ATOM 654 C C . ARG A 1 86 ? 3.028 -2.685 13.439 1.00 79.88 86 ARG A C 1
ATOM 656 O O . ARG A 1 86 ? 2.432 -2.625 14.512 1.00 79.88 86 ARG A O 1
ATOM 663 N N . ALA A 1 87 ? 4.357 -2.685 13.359 1.00 81.38 87 ALA A N 1
ATOM 664 C CA . ALA A 1 87 ? 5.216 -2.535 14.528 1.00 81.38 87 ALA A CA 1
ATOM 665 C C . ALA A 1 87 ? 5.010 -1.171 15.203 1.00 81.38 87 ALA A C 1
ATOM 667 O O . ALA A 1 87 ? 4.905 -1.126 16.426 1.00 81.38 87 ALA A O 1
ATOM 668 N N . GLU A 1 88 ? 4.885 -0.088 14.427 1.00 81.44 88 GLU A N 1
ATOM 669 C CA . GLU A 1 88 ? 4.601 1.249 14.964 1.00 81.44 88 GLU A CA 1
ATOM 670 C C . GLU A 1 88 ? 3.261 1.323 15.685 1.00 81.44 88 GLU A C 1
ATOM 672 O O . GLU A 1 88 ? 3.182 1.899 16.766 1.00 81.44 88 GLU A O 1
ATOM 677 N N . GLN A 1 89 ? 2.212 0.716 15.130 1.00 78.06 89 GLN A N 1
ATOM 678 C CA . GLN A 1 89 ? 0.924 0.671 15.818 1.00 78.06 89 GLN A CA 1
ATOM 679 C C . GLN A 1 89 ? 1.024 -0.018 17.172 1.00 78.06 89 GLN A C 1
ATOM 681 O O . GLN A 1 89 ? 0.471 0.448 18.167 1.00 78.06 89 GLN A O 1
ATOM 686 N N . VAL A 1 90 ? 1.715 -1.159 17.205 1.00 79.12 90 VAL A N 1
ATOM 687 C CA . VAL A 1 90 ? 1.872 -1.936 18.431 1.00 79.12 90 VAL A CA 1
ATOM 688 C C . VAL A 1 90 ? 2.643 -1.117 19.460 1.00 79.12 90 VAL A C 1
ATOM 690 O O . VAL A 1 90 ? 2.167 -0.989 20.581 1.00 79.12 90 VAL A O 1
ATOM 693 N N . THR A 1 91 ? 3.773 -0.507 19.102 1.00 79.25 91 THR A N 1
ATOM 694 C CA . THR A 1 91 ? 4.570 0.298 20.043 1.00 79.25 91 THR A CA 1
ATOM 695 C C . THR A 1 91 ? 3.870 1.586 20.473 1.00 79.25 91 THR A C 1
ATOM 697 O O . THR A 1 91 ? 3.934 1.939 21.653 1.00 79.25 91 THR A O 1
ATOM 700 N N . ALA A 1 92 ? 3.122 2.238 19.577 1.00 76.19 92 ALA A N 1
ATOM 701 C CA . ALA A 1 92 ? 2.321 3.419 19.891 1.00 76.19 92 ALA A CA 1
ATOM 702 C C . ALA A 1 92 ? 1.258 3.130 20.963 1.00 76.19 92 ALA A C 1
ATOM 704 O O . ALA A 1 92 ? 1.046 3.956 21.852 1.00 76.19 92 ALA A O 1
ATOM 705 N N . ARG A 1 93 ? 0.654 1.932 20.958 1.00 74.25 93 ARG A N 1
ATOM 706 C CA . ARG A 1 93 ? -0.287 1.498 22.010 1.00 74.25 93 ARG A CA 1
ATOM 707 C C . ARG A 1 93 ? 0.356 1.397 23.394 1.00 74.25 93 ARG A C 1
ATOM 709 O O . ARG A 1 93 ? -0.343 1.565 24.389 1.00 74.25 93 ARG A O 1
ATOM 716 N N . TYR A 1 94 ? 1.664 1.156 23.460 1.00 79.19 94 TYR A N 1
ATOM 717 C CA . TYR A 1 94 ? 2.434 1.130 24.707 1.00 79.19 94 TYR A CA 1
ATOM 718 C C . TYR A 1 94 ? 3.144 2.462 25.003 1.00 79.19 94 TYR A C 1
ATOM 720 O O . TYR A 1 94 ? 3.921 2.539 25.951 1.00 79.19 94 TYR A O 1
ATOM 728 N N . GLY A 1 95 ? 2.894 3.516 24.214 1.00 74.31 95 GLY A N 1
ATOM 729 C CA . GLY A 1 95 ? 3.504 4.834 24.405 1.00 74.31 95 GLY A CA 1
ATOM 730 C C . GLY A 1 95 ? 5.009 4.879 24.127 1.00 74.31 95 GLY A C 1
ATOM 731 O O . GLY A 1 95 ? 5.678 5.813 24.564 1.00 74.31 95 GLY A O 1
ATOM 732 N N . VAL A 1 96 ? 5.551 3.884 23.418 1.00 79.31 96 VAL A N 1
ATOM 733 C CA . VAL A 1 96 ? 6.979 3.817 23.093 1.00 79.31 96 VAL A CA 1
ATOM 734 C C . VAL A 1 96 ? 7.217 4.543 21.766 1.00 79.31 96 VAL A C 1
ATOM 736 O O . VAL A 1 96 ? 6.735 4.077 20.729 1.00 79.31 96 VAL A O 1
ATOM 739 N N . PRO A 1 97 ? 7.941 5.677 21.758 1.00 76.00 97 PRO A N 1
ATOM 740 C CA . PRO A 1 97 ? 8.223 6.399 20.527 1.00 76.00 97 PRO A CA 1
ATOM 741 C C . PRO A 1 97 ? 9.172 5.590 19.639 1.00 76.00 97 PRO A C 1
ATOM 743 O O . PRO A 1 97 ? 10.158 5.016 20.102 1.00 76.00 97 PRO A O 1
ATOM 746 N N . MET A 1 98 ? 8.891 5.578 18.339 1.00 77.19 98 MET A N 1
ATOM 747 C CA . MET A 1 98 ? 9.740 4.920 17.351 1.00 77.19 98 MET A CA 1
ATOM 748 C C . MET A 1 98 ? 10.895 5.836 16.936 1.00 77.19 98 MET A C 1
ATOM 750 O O . MET A 1 98 ? 10.731 7.044 16.761 1.00 77.19 98 MET A O 1
ATOM 754 N N . GLY A 1 99 ? 12.088 5.256 16.792 1.00 82.50 99 GLY A N 1
ATOM 755 C CA . GLY A 1 99 ? 13.292 5.997 16.420 1.00 82.50 99 GLY A CA 1
ATOM 756 C C . GLY A 1 99 ? 13.254 6.540 14.980 1.00 82.50 99 GLY A C 1
ATOM 757 O O . GLY A 1 99 ? 12.499 6.054 14.134 1.00 82.50 99 GLY A O 1
ATOM 758 N N . PRO A 1 100 ? 14.129 7.503 14.636 1.00 84.75 100 PRO A N 1
ATOM 759 C CA . PRO A 1 100 ? 14.144 8.160 13.322 1.00 84.75 100 PRO A CA 1
ATOM 760 C C . PRO A 1 100 ? 14.411 7.207 12.143 1.00 84.75 100 PRO A C 1
ATOM 762 O O . PRO A 1 100 ? 14.054 7.523 11.007 1.00 84.75 100 PRO A O 1
ATOM 765 N N . TRP A 1 101 ? 15.016 6.043 12.395 1.00 84.81 101 TRP A N 1
ATOM 766 C CA . TRP A 1 101 ? 15.258 5.005 11.390 1.00 84.81 101 TRP A CA 1
ATOM 767 C C . TRP A 1 101 ? 13.978 4.390 10.827 1.00 84.81 101 TRP A C 1
ATOM 769 O O . TRP A 1 101 ? 13.945 4.066 9.644 1.00 84.81 101 TRP A O 1
ATOM 779 N N . VAL A 1 102 ? 12.912 4.307 11.624 1.00 83.38 102 VAL A N 1
ATOM 780 C CA . VAL A 1 102 ? 11.625 3.765 11.173 1.00 83.38 102 VAL A CA 1
ATOM 781 C C . VAL A 1 102 ? 11.009 4.680 10.113 1.00 83.38 102 VAL A C 1
ATOM 783 O O . VAL A 1 102 ? 10.659 4.239 9.019 1.00 83.38 102 VAL A O 1
ATOM 786 N N . ARG A 1 103 ? 11.025 5.994 10.372 1.00 83.50 103 ARG A N 1
ATOM 787 C CA . ARG A 1 103 ? 10.613 7.012 9.399 1.00 83.50 103 ARG A CA 1
ATOM 788 C C . ARG A 1 103 ? 11.450 6.950 8.121 1.00 83.50 103 ARG A C 1
ATOM 790 O O . ARG A 1 103 ? 10.900 7.041 7.030 1.00 83.50 103 ARG A O 1
ATOM 797 N N . ARG A 1 104 ? 12.773 6.786 8.236 1.00 86.00 104 ARG A N 1
ATOM 798 C CA . ARG A 1 104 ? 13.659 6.644 7.065 1.00 86.00 104 ARG A CA 1
ATOM 799 C C . ARG A 1 104 ? 13.316 5.403 6.242 1.00 86.00 104 ARG A C 1
ATOM 801 O O . ARG A 1 104 ? 13.226 5.513 5.026 1.00 86.00 104 ARG A O 1
ATOM 808 N N . ALA A 1 105 ? 13.082 4.262 6.887 1.00 84.75 105 ALA A N 1
ATOM 809 C CA . ALA A 1 105 ? 12.720 3.020 6.209 1.00 84.75 105 ALA A CA 1
ATOM 810 C C . ALA A 1 105 ? 11.384 3.138 5.453 1.00 84.75 105 ALA A C 1
ATOM 812 O O . ALA A 1 105 ? 11.286 2.671 4.319 1.00 84.75 105 ALA A O 1
ATOM 813 N N . LYS A 1 106 ? 10.384 3.830 6.017 1.00 86.06 106 LYS A N 1
ATOM 814 C CA . LYS A 1 106 ? 9.123 4.130 5.316 1.00 86.06 106 LYS A CA 1
ATOM 815 C C . LYS A 1 106 ? 9.333 4.958 4.054 1.00 86.06 106 LYS A C 1
ATOM 817 O O . LYS A 1 106 ? 8.880 4.574 2.983 1.00 86.06 106 LYS A O 1
ATOM 822 N N . TRP A 1 107 ? 10.044 6.080 4.165 1.00 87.31 107 TRP A N 1
ATOM 823 C CA . TRP A 1 107 ? 10.293 6.936 3.003 1.00 87.31 107 TRP A CA 1
ATOM 824 C C . TRP A 1 107 ? 11.156 6.242 1.952 1.00 87.31 107 TRP A C 1
ATOM 826 O O . TRP A 1 107 ? 10.926 6.425 0.762 1.00 87.31 107 TRP A O 1
ATOM 836 N N . PHE A 1 108 ? 12.108 5.411 2.378 1.00 87.44 108 PHE A N 1
ATOM 837 C CA . PHE A 1 108 ? 12.927 4.615 1.473 1.00 87.44 108 PHE A CA 1
ATOM 838 C C . PHE A 1 108 ? 12.097 3.577 0.709 1.00 87.44 108 PHE A C 1
ATOM 840 O O . PHE A 1 108 ? 12.172 3.517 -0.513 1.00 87.44 108 PHE A O 1
ATOM 847 N N . THR A 1 109 ? 11.275 2.790 1.408 1.00 85.88 109 THR A N 1
ATOM 848 C CA . THR A 1 109 ? 10.413 1.771 0.781 1.00 85.88 109 THR A CA 1
ATOM 849 C C . THR A 1 109 ? 9.365 2.398 -0.139 1.00 85.88 109 THR A C 1
ATOM 851 O O . THR A 1 109 ? 9.176 1.925 -1.261 1.00 85.88 109 THR A O 1
ATOM 854 N N . LEU A 1 110 ? 8.754 3.516 0.267 1.00 87.38 110 LEU A N 1
ATOM 855 C CA . LEU A 1 110 ? 7.846 4.282 -0.587 1.00 87.38 110 LEU A CA 1
ATOM 856 C C . LEU A 1 110 ? 8.561 4.836 -1.826 1.00 87.38 110 LEU A C 1
ATOM 858 O O . LEU A 1 110 ? 8.062 4.690 -2.938 1.00 87.38 110 LEU A O 1
ATOM 862 N N . GLY A 1 111 ? 9.741 5.433 -1.644 1.00 87.75 111 GLY A N 1
ATOM 863 C CA . GLY A 1 111 ? 10.548 5.978 -2.734 1.00 87.75 111 GLY A CA 1
ATOM 864 C C . GLY A 1 111 ? 10.974 4.907 -3.734 1.00 87.75 111 GLY A C 1
ATOM 865 O O . GLY A 1 111 ? 10.822 5.105 -4.936 1.00 87.75 111 GLY A O 1
ATOM 866 N N . ALA A 1 112 ? 11.425 3.746 -3.254 1.00 86.00 112 ALA A N 1
ATOM 867 C CA . ALA A 1 112 ? 11.762 2.609 -4.104 1.00 86.00 112 ALA A CA 1
ATOM 868 C C . ALA A 1 112 ? 10.550 2.161 -4.937 1.00 86.00 112 ALA A C 1
ATOM 870 O O . ALA A 1 112 ? 10.642 2.068 -6.157 1.00 86.00 112 ALA A O 1
ATOM 871 N N . THR A 1 113 ? 9.391 1.974 -4.300 1.00 88.19 113 THR A N 1
ATOM 872 C CA . THR A 1 113 ? 8.148 1.563 -4.980 1.00 88.19 113 THR A CA 1
ATOM 873 C C . THR A 1 113 ? 7.693 2.595 -6.016 1.00 88.19 113 THR A C 1
ATOM 875 O O . THR A 1 113 ? 7.297 2.238 -7.127 1.00 88.19 113 THR A O 1
ATOM 878 N N . TYR A 1 114 ? 7.778 3.883 -5.673 1.00 87.31 114 TYR A N 1
ATOM 879 C CA . TYR A 1 114 ? 7.455 4.987 -6.574 1.00 87.31 114 TYR A CA 1
ATOM 880 C C . TYR A 1 114 ? 8.363 4.993 -7.805 1.00 87.31 114 TYR A C 1
ATOM 882 O O . TYR A 1 114 ? 7.867 5.066 -8.931 1.00 87.31 114 TYR A O 1
ATOM 890 N N . VAL A 1 115 ? 9.681 4.892 -7.604 1.00 87.38 115 VAL A N 1
ATOM 891 C CA . VAL A 1 115 ? 10.659 4.883 -8.699 1.00 87.38 115 VAL A CA 1
ATOM 892 C C . VAL A 1 115 ? 10.385 3.710 -9.624 1.00 87.38 115 VAL A C 1
ATOM 894 O O . VAL A 1 115 ? 10.216 3.922 -10.817 1.00 87.38 115 VAL A O 1
ATOM 897 N N . MET A 1 116 ? 10.252 2.496 -9.090 1.00 87.00 116 MET A N 1
ATOM 898 C CA . MET A 1 116 ? 10.018 1.310 -9.918 1.00 87.00 116 MET A CA 1
ATOM 899 C C . MET A 1 116 ? 8.714 1.397 -10.715 1.00 87.00 116 MET A C 1
ATOM 901 O O . MET A 1 116 ? 8.674 0.957 -11.860 1.00 87.00 116 MET A O 1
ATOM 905 N N . ASN A 1 117 ? 7.666 2.007 -10.153 1.00 88.56 117 ASN A N 1
ATOM 906 C CA . ASN A 1 117 ? 6.405 2.167 -10.870 1.00 88.56 117 ASN A CA 1
ATOM 907 C C . ASN A 1 117 ? 6.445 3.248 -11.954 1.00 88.56 117 ASN A C 1
ATOM 909 O O . ASN A 1 117 ? 5.786 3.124 -12.983 1.00 88.56 117 ASN A O 1
ATOM 913 N N . THR A 1 118 ? 7.183 4.328 -11.729 1.00 87.38 118 THR A N 1
ATOM 914 C CA . THR A 1 118 ? 7.166 5.492 -12.625 1.00 87.38 118 THR A CA 1
ATOM 915 C C . THR A 1 118 ? 8.329 5.511 -13.612 1.00 87.38 118 THR A C 1
ATOM 917 O O . THR A 1 118 ? 8.285 6.275 -14.574 1.00 87.38 118 THR A O 1
ATOM 920 N N . TRP A 1 119 ? 9.350 4.667 -13.426 1.00 85.38 119 TRP A N 1
ATOM 921 C CA . TRP A 1 119 ? 10.597 4.701 -14.195 1.00 85.38 119 TRP A CA 1
ATOM 922 C C . TRP A 1 119 ? 10.392 4.608 -15.706 1.00 85.38 119 TRP A C 1
ATOM 924 O O . TRP A 1 119 ? 10.952 5.408 -16.451 1.00 85.38 119 TRP A O 1
ATOM 934 N N . SER A 1 120 ? 9.551 3.682 -16.171 1.00 83.19 120 SER A N 1
ATOM 935 C CA . SER A 1 120 ? 9.229 3.545 -17.598 1.00 83.19 120 SER A CA 1
ATOM 936 C C . SER A 1 120 ? 8.586 4.813 -18.167 1.00 83.19 120 SER A C 1
ATOM 938 O O . SER A 1 120 ? 8.887 5.221 -19.286 1.00 83.19 120 SER A O 1
ATOM 940 N N . SER A 1 121 ? 7.746 5.479 -17.372 1.00 86.19 121 SER A N 1
ATOM 941 C CA . SER A 1 121 ? 7.080 6.722 -17.759 1.00 86.19 121 SER A CA 1
ATOM 942 C C . SER A 1 121 ? 8.050 7.902 -17.771 1.00 86.19 121 SER A C 1
ATOM 944 O O . SER A 1 121 ? 7.979 8.730 -18.675 1.00 86.19 121 SER A O 1
ATOM 946 N N . PHE A 1 122 ? 8.996 7.944 -16.829 1.00 86.75 122 PHE A N 1
ATOM 947 C CA . PHE A 1 122 ? 10.107 8.897 -16.846 1.00 86.75 122 PHE A CA 1
ATOM 948 C C . PHE A 1 122 ? 11.001 8.701 -18.074 1.00 86.75 122 PHE A C 1
ATOM 950 O O . PHE A 1 122 ? 11.277 9.669 -18.778 1.00 86.75 122 PHE A O 1
ATOM 957 N N . ALA A 1 123 ? 11.396 7.461 -18.374 1.00 86.69 123 ALA A N 1
ATOM 958 C CA . ALA A 1 123 ? 12.209 7.134 -19.545 1.00 86.69 123 ALA A CA 1
ATOM 959 C C . ALA A 1 123 ? 11.503 7.489 -20.866 1.00 86.69 123 ALA A C 1
ATOM 961 O O . ALA A 1 123 ? 12.156 7.883 -21.828 1.00 86.69 123 ALA A O 1
ATOM 962 N N . ALA A 1 124 ? 10.170 7.397 -20.900 1.00 87.06 124 ALA A N 1
ATOM 963 C CA . ALA A 1 124 ? 9.343 7.786 -22.039 1.00 87.06 124 ALA A CA 1
ATOM 964 C C . ALA A 1 124 ? 8.965 9.285 -22.069 1.00 87.06 124 ALA A C 1
ATOM 966 O O . ALA A 1 124 ? 8.277 9.712 -22.994 1.00 87.06 124 ALA A O 1
ATOM 967 N N . GLY A 1 125 ? 9.343 10.084 -21.062 1.00 88.25 125 GLY A N 1
ATOM 968 C CA . GLY A 1 125 ? 8.948 11.497 -20.952 1.00 88.25 125 GLY A CA 1
ATOM 969 C C . GLY A 1 125 ? 7.440 11.728 -20.761 1.00 88.25 125 GLY A C 1
ATOM 970 O O . GLY A 1 125 ? 6.935 12.816 -21.039 1.00 88.25 125 GLY A O 1
ATOM 971 N N . SER A 1 126 ? 6.698 10.714 -20.306 1.00 91.19 126 SER A N 1
ATOM 972 C CA . SER A 1 126 ? 5.239 10.752 -20.191 1.00 91.19 126 SER A CA 1
ATOM 973 C C . SER A 1 126 ? 4.788 11.228 -18.812 1.00 91.19 126 SER A C 1
ATOM 975 O O . SER A 1 126 ? 4.719 10.455 -17.8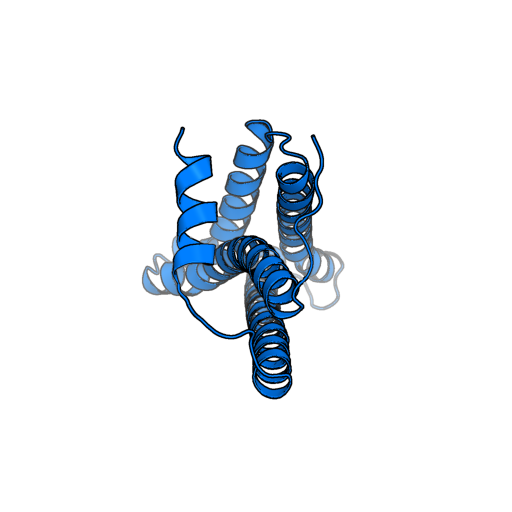55 1.00 91.19 126 SER A O 1
ATOM 977 N N . TRP A 1 127 ? 4.408 12.504 -18.716 1.00 89.94 127 TRP A N 1
ATOM 978 C CA . TRP A 1 127 ? 3.847 13.084 -17.489 1.00 89.94 127 TRP A CA 1
ATOM 979 C C . TRP A 1 127 ? 2.554 12.400 -17.041 1.00 89.94 127 TRP A C 1
ATOM 981 O O . TRP A 1 127 ? 2.377 12.133 -15.853 1.00 89.94 127 TRP A O 1
ATOM 991 N N . SER A 1 128 ? 1.668 12.061 -17.982 1.00 85.75 128 SER A N 1
ATOM 992 C CA . SER A 1 128 ? 0.445 11.312 -17.678 1.00 85.75 128 SER A CA 1
ATOM 993 C C . SER A 1 128 ? 0.761 9.905 -17.167 1.00 85.75 128 SER A C 1
ATOM 995 O O . SER A 1 128 ? 0.129 9.454 -16.215 1.00 85.75 128 SER A O 1
ATOM 997 N N . GLY A 1 129 ? 1.778 9.244 -17.729 1.00 85.19 129 GLY A N 1
ATOM 998 C CA . GLY A 1 129 ? 2.268 7.952 -17.251 1.00 85.19 129 GLY A CA 1
ATOM 999 C C . GLY A 1 129 ? 2.831 8.018 -15.830 1.00 85.19 129 GLY A C 1
ATOM 1000 O O . GLY A 1 129 ? 2.518 7.153 -15.014 1.00 85.19 129 GLY A O 1
ATOM 1001 N N . ILE A 1 130 ? 3.598 9.061 -15.496 1.00 88.62 130 ILE A N 1
ATOM 1002 C CA . ILE A 1 130 ? 4.127 9.261 -14.136 1.00 88.62 130 ILE A CA 1
ATOM 1003 C C . ILE A 1 130 ? 2.975 9.409 -13.137 1.00 88.62 130 ILE A C 1
ATOM 1005 O O . ILE A 1 130 ? 2.975 8.759 -12.092 1.00 88.62 130 ILE A O 1
ATOM 1009 N N . VAL A 1 131 ? 1.963 10.221 -13.459 1.00 88.69 131 VAL A N 1
ATOM 1010 C CA . VAL A 1 131 ? 0.783 10.383 -12.596 1.00 88.69 131 VAL A CA 1
ATOM 1011 C C . VAL A 1 131 ? 0.040 9.054 -12.453 1.00 88.69 131 VAL A C 1
ATOM 1013 O O . VAL A 1 131 ? -0.218 8.612 -11.337 1.00 88.69 131 VAL A O 1
ATOM 1016 N N . LEU A 1 132 ? -0.242 8.369 -13.562 1.00 88.44 132 LEU A N 1
ATOM 1017 C CA . LEU A 1 132 ? -1.018 7.131 -13.548 1.00 88.44 132 LEU A CA 1
ATOM 1018 C C . LEU A 1 132 ? -0.348 6.021 -12.726 1.00 88.44 132 LEU A C 1
ATOM 1020 O O . LEU A 1 132 ? -1.027 5.339 -11.962 1.00 88.44 132 LEU A O 1
ATOM 1024 N N . HIS A 1 133 ? 0.973 5.865 -12.834 1.00 87.50 133 HIS A N 1
ATOM 1025 C CA . HIS A 1 133 ? 1.698 4.811 -12.121 1.00 87.50 133 HIS A CA 1
ATOM 1026 C C . HIS A 1 133 ? 2.145 5.216 -10.706 1.00 87.50 133 HIS A C 1
ATOM 1028 O O . HIS A 1 133 ? 2.511 4.350 -9.915 1.00 87.50 133 HIS A O 1
ATOM 1034 N N . SER A 1 134 ? 2.084 6.500 -10.338 1.00 86.19 134 SER A N 1
ATOM 1035 C CA . SER A 1 134 ? 2.369 6.957 -8.966 1.00 86.19 134 SER A CA 1
ATOM 1036 C C . SER A 1 134 ? 1.162 6.893 -8.032 1.00 86.19 134 SER A C 1
ATOM 1038 O O . SER A 1 134 ? 1.340 6.738 -6.823 1.00 86.19 134 SER A O 1
ATOM 1040 N N . VAL A 1 135 ? -0.062 6.974 -8.563 1.00 87.00 135 VAL A N 1
ATOM 1041 C CA . VAL A 1 135 ? -1.288 6.912 -7.753 1.00 87.00 135 VAL A CA 1
ATOM 1042 C C . VAL A 1 135 ? -1.388 5.607 -6.946 1.00 87.00 135 VAL A C 1
ATOM 1044 O O . VAL A 1 135 ? -1.602 5.699 -5.736 1.00 87.00 135 VAL A O 1
ATOM 1047 N N . PRO A 1 136 ? -1.189 4.406 -7.526 1.00 85.81 136 PRO A N 1
ATOM 1048 C CA . PRO A 1 136 ? -1.300 3.148 -6.785 1.00 85.81 136 PRO A CA 1
ATOM 1049 C C . PRO A 1 136 ? -0.350 3.017 -5.581 1.00 85.81 136 PRO A C 1
ATOM 1051 O O . PRO A 1 136 ? -0.856 2.755 -4.489 1.00 85.81 136 PRO A O 1
ATOM 1054 N N . PRO A 1 137 ? 0.979 3.242 -5.689 1.00 86.00 137 PRO A N 1
ATOM 1055 C CA . PRO A 1 137 ? 1.871 3.102 -4.536 1.00 86.00 137 PRO A CA 1
ATOM 1056 C C . PRO A 1 137 ? 1.591 4.132 -3.436 1.00 86.00 137 PRO A C 1
ATOM 1058 O O . PRO A 1 137 ? 1.641 3.795 -2.252 1.00 86.00 137 PRO A O 1
ATOM 1061 N N . LEU A 1 138 ? 1.232 5.367 -3.801 1.00 87.50 138 LEU A N 1
ATOM 1062 C CA . LEU A 1 138 ? 0.840 6.391 -2.829 1.00 87.50 138 LEU A CA 1
ATOM 1063 C C . LEU A 1 138 ? -0.466 6.020 -2.118 1.00 87.50 138 LEU A C 1
ATOM 1065 O O . LEU A 1 138 ? -0.572 6.173 -0.901 1.00 87.50 138 LEU A O 1
ATOM 1069 N N . LEU A 1 139 ? -1.445 5.501 -2.861 1.00 86.69 139 LEU A N 1
ATOM 1070 C CA . LEU A 1 139 ? -2.728 5.081 -2.312 1.00 86.69 139 LEU A CA 1
ATOM 1071 C C . LEU A 1 139 ? -2.574 3.880 -1.378 1.00 86.69 139 LEU A C 1
ATOM 1073 O O . LEU A 1 139 ? -3.153 3.897 -0.299 1.00 86.69 139 LEU A O 1
ATOM 1077 N N . VAL A 1 140 ? -1.763 2.880 -1.736 1.00 86.31 140 VAL A N 1
ATOM 1078 C CA . VAL A 1 140 ? -1.461 1.733 -0.862 1.00 86.31 140 VAL A CA 1
ATOM 1079 C C . VAL A 1 140 ? -0.781 2.193 0.422 1.00 86.31 140 VAL A C 1
ATOM 1081 O O . VAL A 1 140 ? -1.198 1.790 1.506 1.00 86.31 140 VAL A O 1
ATOM 1084 N N . PHE A 1 141 ? 0.227 3.063 0.319 1.00 86.62 141 PHE A N 1
ATOM 1085 C CA . PHE A 1 141 ? 0.924 3.607 1.483 1.00 86.62 141 PHE A CA 1
ATOM 1086 C C . PHE A 1 141 ? -0.034 4.367 2.409 1.00 86.62 141 PHE A C 1
ATOM 1088 O O . PHE A 1 141 ? -0.107 4.075 3.603 1.00 86.62 141 PHE A O 1
ATOM 1095 N N . MET A 1 142 ? -0.820 5.298 1.859 1.00 85.06 142 MET A N 1
ATOM 1096 C CA . MET A 1 142 ? -1.789 6.068 2.641 1.00 85.06 142 MET A CA 1
ATOM 1097 C C . MET A 1 142 ? -2.897 5.190 3.218 1.00 85.06 142 MET A C 1
ATOM 1099 O O . MET A 1 142 ? -3.286 5.384 4.364 1.00 85.06 142 MET A O 1
ATOM 1103 N N . ALA A 1 143 ? -3.398 4.214 2.459 1.00 83.00 143 ALA A N 1
ATOM 1104 C CA . ALA A 1 143 ? -4.402 3.277 2.939 1.00 83.00 143 ALA A CA 1
ATOM 1105 C C . ALA A 1 143 ? -3.849 2.428 4.085 1.00 83.00 143 ALA A C 1
ATOM 1107 O O . ALA A 1 143 ? -4.537 2.253 5.083 1.00 83.00 143 ALA A O 1
ATOM 1108 N N . ALA A 1 144 ? -2.606 1.953 3.997 1.00 81.75 144 ALA A N 1
ATOM 1109 C CA . ALA A 1 144 ? -1.980 1.193 5.071 1.00 81.75 144 ALA A CA 1
ATOM 1110 C C . ALA A 1 144 ? -1.838 2.034 6.356 1.00 81.75 144 ALA A C 1
ATOM 1112 O O . ALA A 1 144 ? -2.231 1.570 7.425 1.00 81.75 144 ALA A O 1
ATOM 1113 N N . GLU A 1 145 ? -1.386 3.287 6.252 1.00 82.62 145 GLU A N 1
ATOM 1114 C CA . GLU A 1 145 ? -1.345 4.253 7.369 1.00 82.62 145 GLU A CA 1
ATOM 1115 C C . GLU A 1 145 ? -2.745 4.580 7.926 1.00 82.62 145 GLU A C 1
ATOM 1117 O O . GLU A 1 145 ? -2.937 4.714 9.135 1.00 82.62 145 GLU A O 1
ATOM 1122 N N . ALA A 1 146 ? -3.755 4.672 7.060 1.00 80.88 146 ALA A N 1
ATOM 1123 C CA . ALA A 1 146 ? -5.122 4.992 7.455 1.00 80.88 146 ALA A CA 1
ATOM 1124 C C . ALA A 1 146 ? -5.852 3.801 8.093 1.00 80.88 146 ALA A C 1
ATOM 1126 O O . ALA A 1 146 ? -6.557 3.994 9.077 1.00 80.88 146 ALA A O 1
ATOM 1127 N N . VAL A 1 147 ? -5.687 2.569 7.586 1.00 75.38 147 VAL A N 1
ATOM 1128 C CA . VAL A 1 147 ? -6.227 1.332 8.201 1.00 75.38 147 VAL A CA 1
ATOM 1129 C C . VAL A 1 147 ? -5.765 1.220 9.638 1.00 75.38 147 VAL A C 1
ATOM 1131 O O . VAL A 1 147 ? -6.526 0.835 10.523 1.00 75.38 147 VAL A O 1
ATOM 1134 N N . THR A 1 148 ? -4.500 1.551 9.834 1.00 71.81 148 THR A N 1
ATOM 1135 C CA . THR A 1 148 ? -3.807 1.577 11.103 1.00 71.81 148 THR A CA 1
ATOM 1136 C C . THR A 1 148 ? -4.561 2.476 12.110 1.00 71.81 148 THR A C 1
ATOM 1138 O O . THR A 1 148 ? -5.153 1.961 13.067 1.00 71.81 148 THR A O 1
ATOM 1141 N N . ASP A 1 149 ? -4.689 3.776 11.834 1.00 74.56 149 ASP A N 1
ATOM 1142 C CA . ASP A 1 149 ? -5.416 4.727 12.696 1.00 74.56 149 ASP A CA 1
ATOM 1143 C C . ASP A 1 149 ? -6.916 4.393 12.816 1.00 74.56 149 ASP A C 1
ATOM 1145 O O . ASP A 1 149 ? -7.515 4.429 13.896 1.00 74.56 149 ASP A O 1
ATOM 1149 N N . LEU A 1 150 ? -7.538 3.994 11.706 1.00 71.75 150 LEU A N 1
ATOM 1150 C CA . LEU A 1 150 ? -8.955 3.670 11.658 1.00 71.75 150 LEU A CA 1
ATOM 1151 C C . LEU A 1 150 ? -9.291 2.478 12.561 1.00 71.75 150 LEU A C 1
ATOM 1153 O O . LEU A 1 150 ? -10.265 2.540 13.310 1.00 71.75 150 LEU A O 1
ATOM 1157 N N . ARG A 1 151 ? -8.494 1.405 12.543 1.00 71.25 151 ARG A N 1
ATOM 1158 C CA . ARG A 1 151 ? -8.706 0.228 13.402 1.00 71.25 151 ARG A CA 1
ATOM 1159 C C . ARG A 1 151 ? -8.667 0.585 14.881 1.00 71.25 151 ARG A C 1
ATOM 1161 O O . ARG A 1 151 ? -9.500 0.080 15.642 1.00 71.25 151 ARG A O 1
ATOM 1168 N N . ASP A 1 152 ? -7.749 1.458 15.278 1.00 73.19 152 ASP A N 1
ATOM 1169 C CA . ASP A 1 152 ? -7.628 1.909 16.662 1.00 73.19 152 ASP A CA 1
ATOM 1170 C C . ASP A 1 152 ? -8.861 2.719 17.082 1.00 73.19 152 ASP A C 1
ATOM 1172 O O . ASP A 1 152 ? -9.530 2.370 18.060 1.00 73.19 152 ASP A O 1
ATOM 1176 N N . ARG A 1 153 ? -9.261 3.719 16.288 1.00 75.12 153 ARG A N 1
ATOM 1177 C CA . ARG A 1 153 ? -10.455 4.540 16.569 1.00 75.12 153 ARG A CA 1
ATOM 1178 C C . ARG A 1 153 ? -11.734 3.723 16.603 1.00 75.12 153 ARG A C 1
ATOM 1180 O O . ARG A 1 153 ? -12.562 3.883 17.496 1.00 75.12 153 ARG A O 1
ATOM 1187 N N . LEU A 1 154 ? -11.893 2.818 15.649 1.00 73.25 154 LEU A N 1
ATOM 1188 C CA . LEU A 1 154 ? -13.049 1.945 15.574 1.00 73.25 154 LEU A CA 1
ATOM 1189 C C . LEU A 1 154 ? -13.123 0.997 16.787 1.00 73.25 154 LEU A C 1
ATOM 1191 O O . LEU A 1 154 ? -14.215 0.696 17.269 1.00 73.25 154 LEU A O 1
ATOM 1195 N N . THR A 1 155 ? -11.975 0.559 17.316 1.00 74.44 155 THR A N 1
ATOM 1196 C CA . THR A 1 155 ? -11.905 -0.249 18.548 1.00 74.44 155 THR A CA 1
ATOM 1197 C C . THR A 1 155 ? -12.337 0.555 19.771 1.00 74.44 155 THR A C 1
ATOM 1199 O O . THR A 1 155 ? -13.086 0.035 20.598 1.00 74.44 155 THR A O 1
ATOM 1202 N N . VAL A 1 156 ? -11.943 1.829 19.848 1.00 74.19 156 VAL A N 1
ATOM 1203 C CA . VAL A 1 156 ? -12.392 2.763 20.892 1.00 74.19 156 VAL A CA 1
ATOM 1204 C C . VAL A 1 156 ? -13.899 3.019 20.803 1.00 74.19 156 VAL A C 1
ATOM 1206 O O . VAL A 1 156 ? -14.602 2.930 21.804 1.00 74.19 156 VAL A O 1
ATOM 1209 N N . VAL A 1 157 ? -14.439 3.270 19.608 1.00 74.44 157 VAL A N 1
ATOM 1210 C CA . VAL A 1 157 ? -15.889 3.467 19.432 1.00 74.44 157 VAL A CA 1
ATOM 1211 C C . VAL A 1 157 ? -16.664 2.227 19.880 1.00 74.44 157 VAL A C 1
ATOM 1213 O O . VAL A 1 157 ? -17.665 2.346 20.582 1.00 74.44 157 VAL A O 1
ATOM 1216 N N . ALA A 1 158 ? -16.188 1.029 19.540 1.00 72.31 158 ALA A N 1
ATOM 1217 C CA . ALA A 1 158 ? -16.840 -0.212 19.940 1.00 72.31 158 ALA A CA 1
ATOM 1218 C C . ALA A 1 158 ? -16.702 -0.549 21.434 1.00 72.31 158 ALA A C 1
ATOM 1220 O O . ALA A 1 158 ? -17.516 -1.319 21.947 1.00 72.31 158 ALA A O 1
ATOM 1221 N N . SER A 1 159 ? -15.690 -0.036 22.142 1.00 73.12 159 SER A N 1
ATOM 1222 C CA . SER A 1 159 ? -15.603 -0.180 23.603 1.00 73.12 159 SER A CA 1
ATOM 1223 C C . SER A 1 159 ? -16.547 0.789 24.318 1.00 73.12 159 SER A C 1
ATOM 1225 O O . SER A 1 159 ? -17.262 0.368 25.228 1.00 73.12 159 SER A O 1
ATOM 1227 N N . ILE A 1 160 ? -16.636 2.037 23.841 1.00 75.50 160 ILE A N 1
ATOM 1228 C CA . ILE A 1 160 ? -17.577 3.055 24.338 1.00 75.50 160 ILE A CA 1
ATOM 1229 C C . ILE A 1 160 ? -19.024 2.605 24.114 1.00 75.50 160 ILE A C 1
ATOM 1231 O O . ILE A 1 160 ? -19.833 2.626 25.038 1.00 75.50 160 ILE A O 1
ATOM 1235 N N . ALA A 1 161 ? -19.345 2.132 22.908 1.00 70.00 161 ALA A N 1
ATOM 1236 C CA . ALA A 1 161 ? -20.687 1.672 22.556 1.00 70.00 161 ALA A CA 1
ATOM 1237 C C . ALA A 1 161 ? -21.149 0.456 23.384 1.00 70.00 161 ALA A C 1
ATOM 1239 O O . ALA A 1 161 ? -22.346 0.257 23.559 1.00 70.00 161 ALA A O 1
ATOM 1240 N N . ARG A 1 162 ? -20.212 -0.341 23.922 1.00 68.94 162 ARG A N 1
ATOM 1241 C CA . ARG A 1 162 ? -20.492 -1.475 24.820 1.00 68.94 162 ARG A CA 1
ATOM 1242 C C . ARG A 1 162 ? -20.626 -1.084 26.298 1.00 68.94 162 ARG A C 1
ATOM 1244 O O . ARG A 1 162 ? -20.835 -1.964 27.125 1.00 68.94 162 ARG A O 1
ATOM 1251 N N . GLY A 1 163 ? -20.488 0.199 26.645 1.00 59.72 163 GLY A N 1
ATOM 1252 C CA . GLY A 1 163 ? -20.528 0.664 28.035 1.00 59.72 163 GLY A CA 1
ATOM 1253 C C . GLY A 1 163 ? -19.335 0.194 28.876 1.00 59.72 163 GLY A C 1
ATOM 1254 O O . GLY A 1 163 ? -19.422 0.161 30.101 1.00 59.72 163 GLY A O 1
ATOM 1255 N N . GLY A 1 164 ? -18.229 -0.204 28.237 1.00 47.62 164 GLY A N 1
ATOM 1256 C CA . GLY A 1 164 ? -17.059 -0.717 28.941 1.00 47.62 164 GLY A CA 1
ATOM 1257 C C . GLY A 1 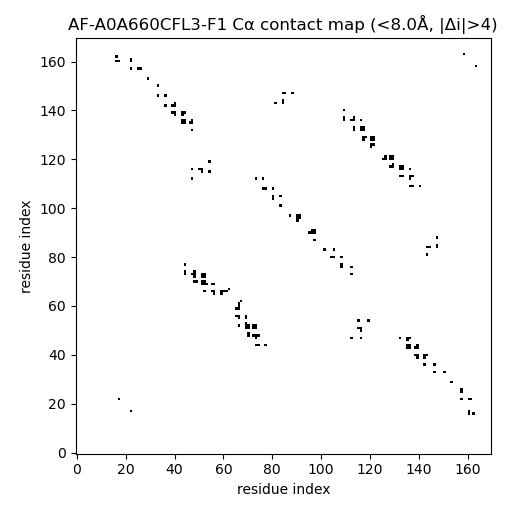164 ? -16.404 0.380 29.790 1.00 47.62 164 GLY A C 1
ATOM 1258 O O . GLY A 1 164 ? -16.053 1.425 29.236 1.00 47.62 164 GLY A O 1
ATOM 1259 N N . PRO A 1 165 ? -16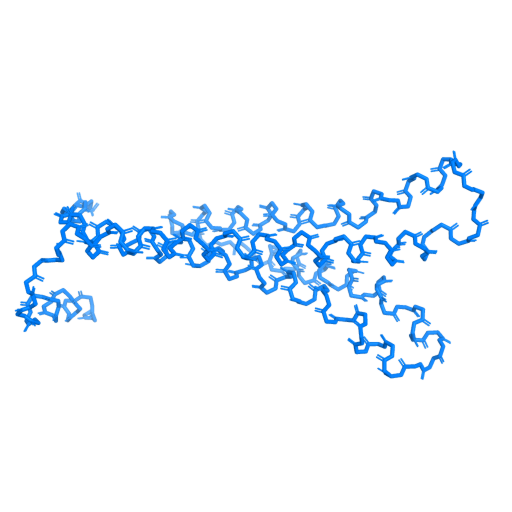.200 0.179 31.106 1.00 49.53 165 PRO A N 1
ATOM 1260 C CA . PRO A 1 165 ? -15.464 1.133 31.921 1.00 49.53 165 PRO A CA 1
ATOM 1261 C C . PRO A 1 165 ? -14.042 1.246 31.372 1.00 49.53 165 PRO A C 1
ATOM 1263 O O . PRO A 1 165 ? -13.363 0.238 31.166 1.00 49.53 165 PRO A O 1
ATOM 1266 N N . HIS A 1 166 ? -13.581 2.475 31.131 1.00 55.69 166 HIS A N 1
ATOM 1267 C CA . HIS A 1 166 ? -12.170 2.731 30.872 1.00 55.69 166 HIS A CA 1
ATOM 1268 C C . HIS A 1 166 ? -11.348 2.042 31.962 1.00 55.69 166 HIS A C 1
ATOM 1270 O O . HIS A 1 166 ? -11.516 2.338 33.148 1.00 55.69 166 HIS A O 1
ATOM 1276 N N . GLY A 1 167 ? -10.484 1.108 31.557 1.00 39.59 167 GLY A N 1
ATOM 1277 C CA . GLY A 1 167 ? -9.516 0.490 32.446 1.00 39.59 167 GLY A CA 1
ATOM 1278 C C . GLY A 1 167 ? -8.763 1.581 33.199 1.00 39.59 167 GLY A C 1
ATOM 1279 O O . GLY A 1 167 ? -7.981 2.328 32.612 1.00 39.59 167 GLY A O 1
ATOM 1280 N N . ARG A 1 168 ? -9.033 1.680 34.505 1.00 40.56 168 ARG A N 1
ATOM 1281 C CA . ARG A 1 168 ? -8.164 2.350 35.466 1.00 40.56 168 ARG A CA 1
ATOM 1282 C C . ARG A 1 168 ? -6.840 1.599 35.454 1.00 40.56 168 ARG A C 1
ATOM 1284 O O . ARG A 1 168 ? -6.705 0.603 36.153 1.00 40.56 168 ARG A O 1
ATOM 1291 N N . TYR A 1 169 ? -5.869 2.092 34.706 1.00 40.09 169 TYR A N 1
ATOM 1292 C CA . TYR A 1 169 ? -4.476 1.880 35.061 1.00 40.09 169 TYR A CA 1
ATOM 1293 C C . TYR A 1 169 ? -3.914 3.232 35.485 1.00 40.09 169 TYR A C 1
ATOM 1295 O O . TYR A 1 169 ? -3.953 4.206 34.731 1.00 40.09 169 TYR A O 1
ATOM 1303 N N . ARG A 1 170 ? -3.566 3.273 36.775 1.00 34.25 170 ARG A N 1
ATOM 1304 C CA . ARG A 1 170 ? -2.749 4.303 37.412 1.00 34.25 170 ARG A CA 1
ATOM 1305 C C . ARG A 1 170 ? -1.370 4.337 36.773 1.00 34.25 170 ARG A C 1
ATOM 1307 O O . ARG A 1 170 ? -0.894 3.243 36.403 1.00 34.25 170 ARG A O 1
#

Foldseek 3Di:
DVVVVVVVVVVPPPDPQDDPVRLVVLVVVLVVVLVVLVVLLVVLLVLLLVLQLVQQCVPPDPPDPSSVVSSVPSVVLLVVLLVLLVVCLVCVVVVHDDDVVSVVSNVVSLVVSLCSQCVVVVVVVNPVSSVVSNVSSVSSSVSSNVSSVSVVVSVVVSCVSVVHPDDDDD

Solvent-accessible surface area (backbone atoms only — not comparable to full-atom values): 9421 Å² total; per-residue (Å²): 128,71,76,61,57,60,60,52,50,63,70,69,58,80,70,77,81,65,51,74,68,54,47,57,48,51,54,50,50,52,53,50,51,52,50,51,50,50,50,50,36,53,52,24,48,52,52,50,26,52,48,31,20,60,60,64,23,68,83,52,54,86,89,33,71,62,36,55,52,19,54,49,55,48,54,52,50,50,51,52,47,52,52,51,55,52,50,51,55,58,35,51,76,73,72,48,84,79,60,74,64,59,60,49,50,49,54,48,47,51,49,51,52,38,46,56,41,19,44,68,22,58,76,67,70,34,67,69,44,31,54,62,37,36,49,38,57,52,48,29,52,51,47,55,58,44,52,53,57,48,53,54,54,52,51,51,53,57,38,58,56,67,69,54,76,79,79,88,75,131

Organism: NCBI:txid43354